Protein AF-A0A1V4J4V3-F1 (afdb_monomer)

Nearest PDB structures (foldseek):
  2h2b-assembly1_A-2  TM=9.431E-01  e=3.780E-01  Homo sapiens
  4q2n-assembly2_C  TM=6.710E-01  e=3.080E-01  Homo sapiens
  2osg-assembly1_B  TM=7.769E-01  e=1.052E+00  Homo sapiens
  3cyy-assembly1_A  TM=8.055E-01  e=2.229E+00  Homo sapiens
  2jwe-assembly1_B  TM=6.635E-01  e=2.386E+00  Homo sapiens

pLDDT: mean 74.22, std 15.16, range [47.75, 97.38]

InterPro domains:
  IPR036034 PDZ superfamily [G3DSA:2.30.42.10] (1-49)
  IPR036034 PDZ superfamily [SSF50156] (2-40)

Structure (mmCIF, N/CA/C/O backbone):
data_AF-A0A1V4J4V3-F1
#
_entry.id   AF-A0A1V4J4V3-F1
#
loop_
_atom_site.group_PDB
_atom_site.id
_atom_site.type_symbol
_atom_site.label_atom_id
_atom_site.label_alt_id
_atom_site.label_comp_id
_atom_site.label_asym_id
_atom_site.label_entity_id
_atom_site.label_seq_id
_atom_site.pdbx_PDB_ins_code
_atom_site.Cartn_x
_atom_site.Cartn_y
_atom_site.Cartn_z
_atom_site.occupancy
_atom_site.B_iso_or_equiv
_atom_site.auth_seq_id
_atom_site.auth_comp_id
_atom_site.auth_asym_id
_atom_site.auth_atom_id
_atom_site.pdbx_PDB_model_num
ATOM 1 N N . MET A 1 1 ? -3.971 -14.697 2.676 1.00 78.31 1 MET A N 1
ATOM 2 C CA . MET A 1 1 ? -4.800 -13.496 2.889 1.00 78.31 1 MET A CA 1
ATOM 3 C C . MET A 1 1 ? -4.057 -12.502 3.778 1.00 78.31 1 MET A C 1
ATOM 5 O O . MET A 1 1 ? -3.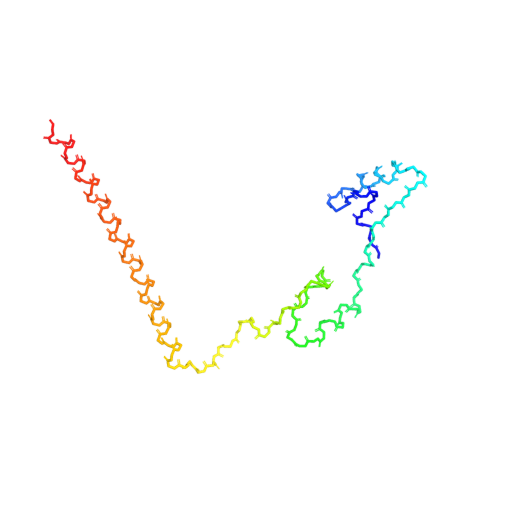548 -12.913 4.815 1.00 78.31 1 MET A O 1
ATOM 9 N N . ARG A 1 2 ? -3.954 -11.228 3.382 1.00 88.31 2 ARG A N 1
ATOM 10 C CA . ARG A 1 2 ? -3.333 -10.130 4.149 1.00 88.31 2 ARG A CA 1
ATOM 11 C C . ARG A 1 2 ? -4.202 -8.875 4.048 1.00 88.31 2 ARG A C 1
ATOM 13 O O . ARG A 1 2 ? -4.635 -8.531 2.956 1.00 88.31 2 ARG A O 1
ATOM 20 N N . ILE A 1 3 ? -4.436 -8.190 5.168 1.00 91.25 3 ILE A N 1
ATOM 21 C CA . ILE A 1 3 ? -5.175 -6.920 5.194 1.00 91.25 3 ILE A CA 1
ATOM 22 C C . ILE A 1 3 ? -4.261 -5.797 4.698 1.00 91.25 3 ILE A C 1
ATOM 24 O O . ILE A 1 3 ? -3.139 -5.647 5.187 1.00 91.25 3 ILE A O 1
ATOM 28 N N . LEU A 1 4 ? -4.743 -5.036 3.721 1.00 93.62 4 LEU A N 1
ATOM 29 C CA . LEU A 1 4 ? -4.061 -3.879 3.152 1.00 93.62 4 LEU A CA 1
ATOM 30 C C . LEU A 1 4 ? -4.611 -2.573 3.720 1.00 93.62 4 LEU A C 1
ATOM 32 O O . LEU A 1 4 ? -3.826 -1.672 3.993 1.00 93.62 4 LEU A O 1
ATOM 36 N N . GLU A 1 5 ? -5.929 -2.482 3.924 1.00 95.31 5 GLU A N 1
ATOM 37 C CA . GLU A 1 5 ? -6.586 -1.257 4.389 1.00 95.31 5 GLU A CA 1
ATOM 38 C C . GLU A 1 5 ? -7.762 -1.552 5.322 1.00 95.31 5 GLU A C 1
ATOM 40 O O . GLU A 1 5 ? -8.453 -2.561 5.157 1.00 95.31 5 GLU A O 1
ATOM 45 N N . VAL A 1 6 ? -8.010 -0.644 6.267 1.00 96.06 6 VAL A N 1
ATOM 46 C CA . VAL A 1 6 ? -9.164 -0.651 7.178 1.00 96.06 6 VAL A CA 1
ATOM 47 C C . VAL A 1 6 ? -9.814 0.726 7.143 1.00 96.06 6 VAL A C 1
ATOM 49 O O . VAL A 1 6 ? -9.146 1.718 7.412 1.00 96.06 6 VAL A O 1
ATOM 52 N N . ASN A 1 7 ? -11.102 0.805 6.801 1.00 94.25 7 ASN A N 1
ATOM 53 C CA . ASN A 1 7 ? -11.856 2.063 6.704 1.00 94.25 7 ASN A CA 1
ATOM 54 C C . ASN A 1 7 ? -11.109 3.164 5.914 1.00 94.25 7 ASN A C 1
ATOM 56 O O . ASN A 1 7 ? -11.061 4.315 6.337 1.00 94.25 7 ASN A O 1
ATOM 60 N N . GLN A 1 8 ? -10.529 2.798 4.762 1.00 93.75 8 GLN A N 1
ATOM 61 C CA . GLN A 1 8 ? -9.724 3.668 3.880 1.00 93.75 8 GLN A CA 1
ATOM 62 C C . GLN A 1 8 ? -8.364 4.119 4.456 1.00 93.75 8 GLN A C 1
ATOM 64 O O . GLN A 1 8 ? -7.695 4.963 3.861 1.00 93.75 8 GLN A O 1
ATOM 69 N N . GLN A 1 9 ? -7.912 3.553 5.581 1.00 94.44 9 GLN A N 1
ATOM 70 C CA . GLN A 1 9 ? -6.538 3.716 6.060 1.00 94.44 9 GLN A CA 1
ATOM 71 C C . GLN A 1 9 ? -5.664 2.538 5.640 1.00 94.44 9 GLN A C 1
ATOM 73 O O . GLN A 1 9 ? -5.941 1.392 5.994 1.00 94.44 9 GLN A O 1
ATOM 78 N N . SER A 1 10 ? -4.575 2.836 4.930 1.00 95.31 10 SER A N 1
ATOM 79 C CA . SER A 1 10 ? -3.579 1.838 4.542 1.00 95.31 10 SER A CA 1
ATOM 80 C C . SER A 1 10 ? -2.770 1.357 5.739 1.00 95.31 10 SER A C 1
ATOM 82 O O . SER A 1 10 ? -2.202 2.159 6.472 1.00 95.31 10 SER A O 1
ATOM 84 N N . LEU A 1 11 ? -2.685 0.038 5.901 1.00 94.81 11 LEU A N 1
ATOM 85 C CA . LEU A 1 11 ? -1.861 -0.627 6.911 1.00 94.81 11 LEU A CA 1
ATOM 86 C C . LEU A 1 11 ? -0.435 -0.912 6.408 1.00 94.81 11 LEU A C 1
ATOM 88 O O . LEU A 1 11 ? 0.375 -1.515 7.117 1.00 94.81 11 LEU A O 1
ATOM 92 N N . LEU A 1 12 ? -0.108 -0.532 5.168 1.00 93.19 12 LEU A N 1
ATOM 93 C CA . LEU A 1 12 ? 1.218 -0.744 4.596 1.00 93.19 12 LEU A CA 1
ATOM 94 C C . LEU A 1 12 ? 2.244 0.174 5.267 1.00 93.19 12 LEU A C 1
ATOM 96 O O . LEU A 1 12 ? 2.103 1.390 5.270 1.00 93.19 12 LEU A O 1
ATOM 100 N N . GLY A 1 13 ? 3.302 -0.424 5.817 1.00 93.69 13 GLY A N 1
ATOM 101 C CA . GLY A 1 13 ? 4.365 0.310 6.510 1.00 93.69 13 GLY A CA 1
ATOM 102 C C . GLY A 1 13 ? 4.055 0.664 7.967 1.00 93.69 13 GLY A C 1
ATOM 103 O O . GLY A 1 13 ? 4.935 1.187 8.642 1.00 93.69 13 GLY A O 1
ATOM 104 N N . MET A 1 14 ? 2.861 0.338 8.472 1.00 95.94 14 MET A N 1
ATOM 105 C CA . MET A 1 14 ? 2.530 0.502 9.887 1.00 95.94 14 MET A CA 1
ATOM 106 C C . MET A 1 14 ? 3.193 -0.566 10.754 1.00 95.94 14 MET A C 1
ATOM 108 O O . MET A 1 14 ? 3.357 -1.725 10.355 1.00 95.94 14 MET A O 1
ATOM 112 N N . THR A 1 15 ? 3.521 -0.187 11.984 1.00 96.75 15 THR A N 1
ATOM 113 C CA . THR A 1 15 ? 3.894 -1.137 13.030 1.00 96.75 15 THR A CA 1
ATOM 114 C C . THR A 1 15 ? 2.679 -1.951 13.476 1.00 96.75 15 THR A C 1
ATOM 116 O O . THR A 1 15 ? 1.525 -1.554 13.306 1.00 96.75 15 THR A O 1
ATOM 119 N N . HIS A 1 16 ? 2.931 -3.106 14.097 1.00 94.69 16 HIS A N 1
ATOM 120 C CA . HIS A 1 16 ? 1.862 -3.957 14.623 1.00 94.69 16 HIS A CA 1
ATOM 121 C C . HIS A 1 16 ? 0.934 -3.190 15.578 1.00 94.69 16 HIS A C 1
ATOM 123 O O . HIS A 1 16 ? -0.285 -3.308 15.490 1.00 94.69 16 HIS A O 1
ATOM 129 N N . THR A 1 17 ? 1.512 -2.364 16.452 1.00 97.38 17 THR A N 1
ATOM 130 C CA . THR A 1 17 ? 0.767 -1.571 17.433 1.00 97.38 17 THR A CA 1
ATOM 131 C C . THR A 1 17 ? -0.174 -0.570 16.766 1.00 97.38 17 THR A C 1
A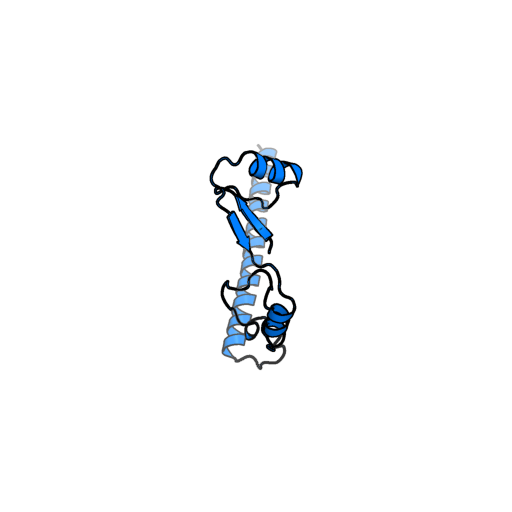TOM 133 O O . THR A 1 17 ? -1.330 -0.474 1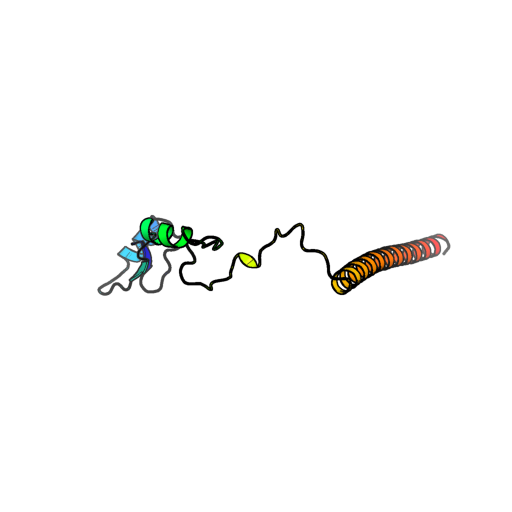7.168 1.00 97.38 17 THR A O 1
ATOM 136 N N . GLU A 1 18 ? 0.287 0.138 15.734 1.00 96.75 18 GLU A N 1
ATOM 137 C CA . GLU A 1 18 ? -0.530 1.110 14.996 1.00 96.75 18 GLU A CA 1
ATOM 138 C C . GLU A 1 18 ? -1.694 0.425 14.273 1.00 96.75 18 GLU A C 1
ATOM 140 O O . GLU A 1 18 ? -2.843 0.847 14.402 1.00 96.75 18 GLU A O 1
ATOM 145 N N . ALA A 1 19 ? -1.430 -0.696 13.597 1.00 95.38 19 ALA A N 1
ATOM 146 C CA . ALA A 1 19 ? -2.476 -1.470 12.933 1.00 95.38 19 ALA A CA 1
ATOM 147 C C . ALA A 1 19 ? -3.542 -1.972 13.927 1.00 95.38 19 ALA A C 1
ATOM 149 O O . ALA A 1 19 ? -4.741 -1.910 13.650 1.00 95.38 19 ALA A O 1
ATOM 150 N N . VAL A 1 20 ? -3.120 -2.424 15.114 1.00 95.88 20 VAL A N 1
ATOM 151 C CA . VAL A 1 20 ? -4.034 -2.847 16.188 1.00 95.88 20 VAL A CA 1
ATOM 152 C C . VAL A 1 20 ? -4.858 -1.674 16.716 1.00 95.88 20 VAL A C 1
ATOM 154 O O . VAL A 1 20 ? -6.043 -1.846 16.993 1.00 95.88 20 VAL A O 1
ATOM 157 N N . GLN A 1 21 ? -4.273 -0.485 16.856 1.00 95.81 21 GLN A N 1
ATOM 158 C CA . GLN A 1 21 ? -5.011 0.701 17.296 1.00 95.81 21 GLN A CA 1
ATOM 159 C C . GLN A 1 21 ? -6.111 1.088 16.307 1.00 95.81 21 GLN A C 1
ATOM 161 O O . GLN A 1 21 ? -7.239 1.321 16.739 1.00 95.81 21 GLN A O 1
ATOM 166 N N . ILE A 1 22 ? -5.815 1.083 15.004 1.00 94.81 22 ILE A N 1
ATOM 167 C CA . ILE A 1 22 ? -6.811 1.358 13.958 1.00 94.81 22 ILE A CA 1
ATOM 168 C C . ILE A 1 22 ? -7.956 0.352 14.046 1.00 94.81 22 ILE A C 1
ATOM 170 O O . ILE A 1 22 ? -9.111 0.752 14.129 1.00 94.81 22 ILE A O 1
ATOM 174 N N . LEU A 1 23 ? -7.644 -0.944 14.116 1.00 94.31 23 LEU A N 1
ATOM 175 C CA . LEU A 1 23 ? -8.653 -2.002 14.218 1.00 94.31 23 LEU A CA 1
ATOM 176 C C . LEU A 1 23 ? -9.524 -1.877 15.477 1.00 94.31 23 LEU A C 1
ATOM 178 O O . LEU A 1 23 ? -10.725 -2.117 15.414 1.00 94.31 23 LEU A O 1
ATOM 182 N N . ARG A 1 24 ? -8.939 -1.486 16.616 1.00 94.62 24 ARG A N 1
ATOM 183 C CA . ARG A 1 24 ? -9.675 -1.284 17.877 1.00 94.62 24 ARG A CA 1
ATOM 184 C C . ARG A 1 24 ? -10.527 -0.016 17.890 1.00 94.62 24 ARG A C 1
ATOM 186 O O . ARG A 1 24 ? -11.462 0.054 18.678 1.00 94.62 24 ARG A O 1
ATOM 193 N N . GLY A 1 25 ? -10.185 0.977 17.073 1.00 91.44 25 GLY A N 1
ATOM 194 C CA . GLY A 1 25 ? -10.944 2.219 16.929 1.00 91.44 25 GLY A CA 1
ATOM 195 C C . GLY A 1 25 ? -12.172 2.096 16.025 1.00 91.44 25 GLY A C 1
ATOM 196 O O . GLY A 1 25 ? -12.930 3.055 15.897 1.00 91.44 25 GLY A O 1
ATOM 197 N N . VAL A 1 26 ? -12.374 0.942 15.386 1.00 93.44 26 VAL A N 1
ATOM 198 C CA . VAL A 1 26 ? -13.531 0.696 14.523 1.00 93.44 26 VAL A CA 1
ATOM 199 C C . VAL A 1 26 ? -14.782 0.486 15.382 1.00 93.44 26 VAL A C 1
ATOM 201 O O . VAL A 1 26 ? -14.756 -0.265 16.353 1.00 93.44 26 VAL A O 1
ATOM 204 N N . GLY A 1 27 ? -15.871 1.176 15.028 1.00 89.25 27 GLY A N 1
ATOM 205 C CA . GLY A 1 27 ? -17.185 1.024 15.661 1.00 89.25 27 GLY A CA 1
ATOM 206 C C . GLY A 1 27 ? -17.983 -0.148 15.078 1.00 89.25 27 GLY A C 1
ATOM 207 O O . GLY A 1 27 ? -17.446 -1.224 14.844 1.00 89.25 27 GLY A O 1
ATOM 208 N N . ASP A 1 28 ? -19.266 0.076 14.790 1.00 92.50 28 ASP A N 1
ATOM 209 C CA . ASP A 1 28 ? -20.190 -0.991 14.366 1.00 92.50 28 ASP A CA 1
ATOM 210 C C . ASP A 1 28 ? -19.934 -1.550 12.953 1.00 92.50 28 ASP A C 1
ATOM 212 O O . ASP A 1 28 ? -20.401 -2.641 12.629 1.00 92.50 28 ASP A O 1
ATOM 216 N N . ALA A 1 29 ? -19.204 -0.825 12.098 1.00 92.19 29 ALA A N 1
ATOM 217 C CA . ALA A 1 29 ? -18.937 -1.223 10.717 1.00 92.19 29 ALA A CA 1
ATOM 218 C C . ALA A 1 29 ? -17.436 -1.215 10.398 1.00 92.19 29 ALA A C 1
ATOM 220 O O . ALA A 1 29 ? -16.751 -0.205 10.571 1.00 92.19 29 ALA A O 1
ATOM 221 N N . LEU A 1 30 ? -16.955 -2.344 9.871 1.00 94.19 30 LEU A N 1
ATOM 222 C CA . LEU A 1 30 ? -15.566 -2.572 9.484 1.00 94.19 30 LEU A CA 1
ATOM 223 C C . LEU A 1 30 ? -15.480 -2.846 7.976 1.00 94.19 30 LEU A C 1
ATOM 225 O O . LEU A 1 30 ? -15.888 -3.910 7.510 1.00 94.19 30 LEU A O 1
ATOM 229 N N . LEU A 1 31 ? -14.919 -1.902 7.220 1.00 94.94 31 LEU A N 1
ATOM 230 C CA . LEU A 1 31 ? -14.570 -2.086 5.812 1.00 94.94 31 LEU A CA 1
ATOM 231 C C . LEU A 1 31 ? -13.094 -2.469 5.701 1.00 94.94 31 LEU A C 1
ATOM 233 O O . LEU A 1 31 ? -12.236 -1.770 6.239 1.00 94.94 31 LEU A O 1
ATOM 237 N N . VAL A 1 32 ? -12.795 -3.548 4.976 1.00 94.69 32 VAL A N 1
ATOM 238 C CA . VAL A 1 32 ? -11.430 -4.074 4.850 1.00 94.69 32 VAL A CA 1
ATOM 239 C C . VAL A 1 32 ? -11.083 -4.337 3.390 1.00 94.69 32 VAL A C 1
ATOM 241 O O . VAL A 1 32 ? -11.831 -5.024 2.695 1.00 94.69 32 VAL A O 1
ATOM 244 N N . LEU A 1 33 ? -9.923 -3.849 2.946 1.00 92.88 33 LEU A N 1
ATOM 245 C CA . LEU A 1 33 ? -9.293 -4.300 1.704 1.00 92.88 33 LEU A CA 1
ATOM 246 C C . LEU A 1 33 ? -8.304 -5.417 2.034 1.00 92.88 33 LEU A C 1
ATOM 248 O O . LEU A 1 33 ? -7.390 -5.227 2.839 1.00 92.88 33 LEU A O 1
ATOM 252 N N . VAL A 1 34 ? -8.465 -6.578 1.406 1.00 91.81 34 VAL A N 1
ATOM 253 C CA . VAL A 1 34 ? -7.584 -7.738 1.585 1.00 91.81 34 VAL A CA 1
ATOM 254 C C . VAL A 1 34 ? -6.913 -8.110 0.270 1.00 91.81 34 VAL A C 1
ATOM 256 O O . VAL A 1 34 ? -7.492 -7.936 -0.798 1.00 91.81 34 VAL A O 1
ATOM 259 N N . CYS A 1 35 ? -5.700 -8.655 0.344 1.00 88.19 35 CYS A N 1
ATOM 260 C CA . CYS A 1 35 ? -5.128 -9.439 -0.742 1.00 88.19 35 CYS A CA 1
ATOM 261 C C . CYS A 1 35 ? -5.156 -10.921 -0.376 1.00 88.19 35 CYS A C 1
ATOM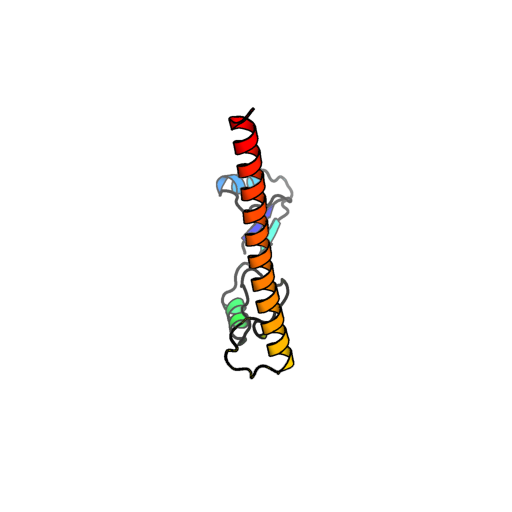 263 O O . CYS A 1 35 ? -4.900 -11.291 0.774 1.00 88.19 35 CYS A O 1
ATOM 265 N N . ASP A 1 36 ? -5.417 -11.788 -1.350 1.00 79.31 36 ASP A N 1
ATOM 266 C CA . ASP A 1 36 ? -5.448 -13.239 -1.130 1.00 79.31 36 ASP A CA 1
ATOM 267 C C . ASP A 1 36 ? -4.074 -13.800 -0.731 1.00 79.31 36 ASP A C 1
ATOM 269 O O . ASP A 1 36 ? -3.975 -14.821 -0.046 1.00 79.31 36 ASP A O 1
ATOM 273 N N . GLY A 1 37 ? -3.012 -13.035 -0.979 1.00 72.44 37 GLY A N 1
ATOM 274 C CA . GLY A 1 37 ? -1.633 -13.373 -0.658 1.00 72.44 37 GLY A CA 1
ATOM 275 C C . GLY A 1 37 ? -0.896 -13.945 -1.864 1.00 72.44 37 GLY A C 1
ATOM 276 O O . GLY A 1 37 ? -1.360 -13.858 -2.996 1.00 72.44 37 GLY A O 1
ATOM 277 N N . PHE A 1 38 ? 0.286 -14.495 -1.600 1.00 65.81 38 PHE A N 1
ATOM 278 C CA . PHE A 1 38 ? 1.106 -15.182 -2.591 1.00 65.81 38 PHE A CA 1
ATOM 279 C C . PHE A 1 38 ? 0.780 -16.678 -2.558 1.00 65.81 38 PHE A C 1
ATOM 281 O O . PHE A 1 38 ? 1.015 -17.329 -1.538 1.00 65.81 38 PHE A O 1
ATOM 288 N N . ASP A 1 39 ? 0.244 -17.215 -3.655 1.00 70.06 39 ASP A N 1
ATOM 289 C CA . ASP A 1 39 ? 0.087 -18.658 -3.836 1.00 70.06 39 ASP A CA 1
ATOM 290 C C . ASP A 1 39 ?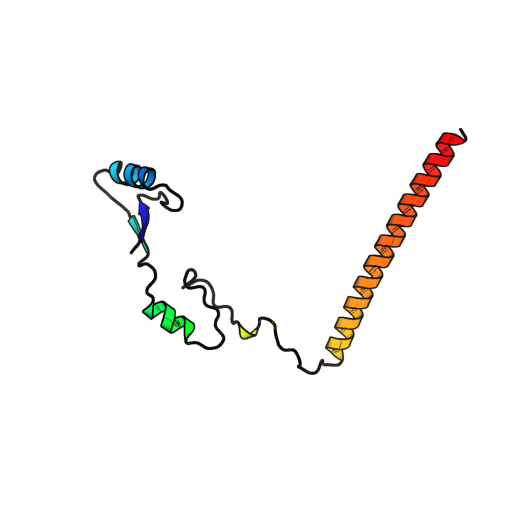 1.301 -19.202 -4.617 1.00 70.06 39 ASP A C 1
ATOM 292 O O . ASP A 1 39 ? 1.491 -18.840 -5.783 1.00 70.06 39 ASP A O 1
ATOM 296 N N . PRO A 1 40 ? 2.143 -20.061 -4.010 1.00 62.91 40 PRO A N 1
ATOM 297 C CA . PRO A 1 40 ? 3.350 -20.563 -4.660 1.00 62.91 40 PRO A CA 1
ATOM 298 C C . PRO A 1 40 ? 3.051 -21.472 -5.858 1.00 62.91 40 PRO A C 1
ATOM 300 O O . PRO A 1 40 ? 3.881 -21.575 -6.756 1.00 62.91 40 PRO A O 1
ATOM 303 N N . ARG A 1 41 ? 1.878 -22.118 -5.915 1.00 66.81 41 ARG A N 1
ATOM 304 C CA . ARG A 1 41 ? 1.470 -22.950 -7.058 1.00 66.81 41 ARG A CA 1
ATOM 305 C C . ARG A 1 41 ? 0.999 -22.081 -8.221 1.00 66.81 41 ARG A C 1
ATOM 307 O O . ARG A 1 41 ? 1.349 -22.367 -9.363 1.00 66.81 41 ARG A O 1
ATOM 314 N N . ALA A 1 42 ? 0.266 -21.005 -7.936 1.00 66.69 42 ALA A N 1
ATOM 315 C CA . ALA A 1 42 ? -0.107 -20.010 -8.938 1.00 66.69 42 ALA A CA 1
ATOM 316 C C . ALA A 1 42 ? 1.123 -19.264 -9.477 1.00 66.69 42 ALA A C 1
ATOM 318 O O . ALA A 1 42 ? 1.224 -19.044 -10.679 1.00 66.69 42 ALA A O 1
ATOM 319 N N . ALA A 1 43 ? 2.088 -18.935 -8.614 1.00 61.66 43 ALA A N 1
ATOM 320 C CA . ALA A 1 43 ? 3.351 -18.323 -9.022 1.00 61.66 43 ALA A CA 1
ATOM 321 C C . ALA A 1 43 ? 4.201 -19.265 -9.887 1.00 61.66 43 ALA A C 1
ATOM 323 O O . ALA A 1 43 ? 4.698 -18.853 -10.933 1.00 61.66 43 ALA A O 1
ATOM 324 N N . ALA A 1 44 ? 4.300 -20.544 -9.510 1.00 63.41 44 ALA A N 1
ATOM 325 C CA . ALA A 1 44 ? 5.035 -21.542 -10.283 1.00 63.41 44 ALA A CA 1
ATOM 326 C C . ALA A 1 44 ? 4.463 -21.714 -11.702 1.00 63.41 44 ALA A C 1
ATOM 328 O O . ALA A 1 44 ? 5.226 -21.848 -12.653 1.00 63.41 44 ALA A O 1
ATOM 329 N N . ALA A 1 45 ? 3.138 -21.638 -11.877 1.00 63.06 45 ALA A N 1
ATOM 330 C CA . ALA A 1 45 ? 2.513 -21.676 -13.202 1.00 63.06 45 ALA A CA 1
ATOM 331 C C . ALA A 1 45 ? 2.897 -20.477 -14.096 1.00 63.06 45 ALA A C 1
ATOM 333 O O . ALA A 1 45 ? 2.881 -20.598 -15.321 1.00 63.06 45 ALA A O 1
ATOM 334 N N . ILE A 1 46 ? 3.261 -19.335 -13.503 1.00 58.66 46 ILE A N 1
ATOM 335 C CA . ILE A 1 46 ? 3.706 -18.136 -14.227 1.00 58.66 46 ILE A CA 1
ATOM 336 C C . ILE A 1 46 ? 5.205 -18.236 -14.577 1.00 58.66 46 ILE A C 1
ATOM 338 O O . ILE A 1 46 ? 5.592 -17.838 -15.675 1.00 58.66 46 ILE A O 1
ATOM 342 N N . GLU A 1 47 ? 6.034 -18.832 -13.711 1.00 57.03 47 GLU A N 1
ATOM 343 C CA . GLU A 1 47 ? 7.471 -19.055 -13.974 1.00 57.03 47 GLU A CA 1
ATOM 344 C C . GLU A 1 47 ? 7.757 -20.157 -15.011 1.00 57.03 47 GLU A C 1
ATOM 346 O O . GLU A 1 47 ? 8.843 -20.213 -15.581 1.00 57.03 47 GLU A O 1
ATOM 351 N N . MET A 1 48 ? 6.785 -21.028 -15.298 1.00 55.50 48 MET A N 1
ATOM 352 C CA . MET A 1 48 ? 6.931 -22.103 -16.289 1.00 55.50 48 MET A CA 1
ATOM 353 C C . MET A 1 48 ? 6.892 -21.619 -17.746 1.00 55.50 48 MET A C 1
ATOM 355 O O . MET A 1 48 ? 7.159 -22.417 -18.641 1.00 55.50 48 MET A O 1
ATOM 359 N N . SER A 1 49 ? 6.568 -20.347 -18.010 1.00 53.09 49 SER A N 1
ATOM 360 C CA . SER A 1 49 ? 6.622 -19.783 -19.364 1.00 53.09 49 SER A CA 1
ATOM 361 C C . SER A 1 49 ? 8.050 -19.337 -19.702 1.00 53.09 49 SER A C 1
ATOM 363 O O . SER A 1 49 ? 8.523 -18.346 -19.138 1.00 53.09 49 SER A O 1
ATOM 365 N N . PRO A 1 50 ? 8.751 -20.016 -20.632 1.00 51.97 50 PRO A N 1
ATOM 366 C CA . PRO A 1 50 ? 10.094 -19.614 -21.031 1.00 51.97 50 PRO A CA 1
ATOM 367 C C . PRO A 1 50 ? 10.066 -18.190 -21.601 1.00 51.97 50 PRO A C 1
ATOM 369 O O . PRO A 1 50 ? 9.272 -17.896 -22.492 1.00 51.97 50 PRO A O 1
ATOM 372 N N . GLY A 1 51 ? 10.927 -17.303 -21.093 1.00 54.88 51 GLY A N 1
ATOM 373 C CA . GLY A 1 51 ? 11.050 -15.926 -21.590 1.00 54.88 51 GLY A CA 1
ATOM 374 C C . GLY A 1 51 ? 10.085 -14.905 -20.977 1.00 54.88 51 GLY A C 1
ATOM 375 O O . GLY A 1 51 ? 9.938 -13.819 -21.534 1.00 54.88 51 GLY A O 1
ATOM 376 N N . ILE A 1 52 ? 9.445 -15.221 -19.846 1.00 58.53 52 ILE A N 1
ATOM 377 C CA . ILE A 1 52 ? 8.640 -14.270 -19.069 1.00 58.53 52 ILE A CA 1
ATOM 378 C C . ILE A 1 52 ? 9.275 -14.071 -17.688 1.00 58.53 52 ILE A C 1
ATOM 380 O O . ILE A 1 52 ? 9.140 -14.908 -16.801 1.00 58.53 52 ILE A O 1
ATOM 384 N N . ILE A 1 53 ? 9.937 -12.931 -17.477 1.00 59.06 53 ILE A N 1
ATOM 385 C CA . ILE A 1 53 ? 10.307 -12.465 -16.132 1.00 59.06 53 ILE A CA 1
ATOM 386 C C . ILE A 1 53 ? 9.053 -11.858 -15.499 1.00 59.06 53 ILE A C 1
ATOM 388 O O . ILE A 1 53 ? 8.762 -10.669 -15.651 1.00 59.06 53 ILE A O 1
ATOM 392 N N . ALA A 1 54 ? 8.266 -12.689 -14.822 1.00 58.00 54 ALA A N 1
ATOM 393 C CA . ALA A 1 54 ? 7.113 -12.226 -14.068 1.00 58.00 54 ALA A CA 1
ATOM 394 C C . ALA A 1 54 ? 7.536 -11.864 -12.643 1.00 58.00 54 ALA A C 1
ATOM 396 O O . ALA A 1 54 ? 7.962 -12.722 -11.879 1.00 58.00 54 ALA A O 1
ATOM 397 N N . ASN A 1 55 ? 7.379 -10.597 -12.253 1.00 55.44 55 ASN A N 1
ATOM 398 C CA . ASN A 1 55 ? 7.429 -10.248 -10.837 1.00 55.44 55 ASN A CA 1
ATOM 399 C C . ASN A 1 55 ? 6.156 -10.796 -10.158 1.00 55.44 55 ASN A C 1
ATOM 401 O O . ASN A 1 55 ? 5.065 -10.313 -10.484 1.00 55.44 55 ASN A O 1
ATOM 405 N N . PRO A 1 56 ? 6.258 -11.735 -9.199 1.00 56.53 56 PRO A N 1
ATOM 406 C CA . PRO A 1 56 ? 5.092 -12.319 -8.536 1.00 56.53 56 PRO A CA 1
ATOM 407 C C . PRO A 1 56 ? 4.241 -11.294 -7.767 1.00 56.53 56 PRO A C 1
ATOM 409 O O . PRO A 1 56 ? 3.059 -11.531 -7.540 1.00 56.53 56 PRO A O 1
ATOM 412 N N . PHE A 1 57 ? 4.806 -10.137 -7.404 1.00 55.47 57 PHE A N 1
ATOM 413 C CA . PHE A 1 57 ? 4.087 -9.044 -6.737 1.00 55.47 57 PHE A CA 1
ATOM 414 C C . PHE A 1 57 ? 3.337 -8.112 -7.699 1.00 55.47 57 PHE A C 1
ATOM 416 O O . PHE A 1 57 ? 2.510 -7.321 -7.255 1.00 55.47 57 PHE A O 1
ATOM 423 N N . ALA A 1 58 ? 3.614 -8.189 -9.003 1.00 57.44 58 ALA A N 1
ATOM 424 C CA . ALA A 1 58 ? 2.981 -7.369 -10.038 1.00 57.44 58 ALA A CA 1
ATOM 425 C C . ALA A 1 58 ? 1.988 -8.172 -10.893 1.00 57.44 58 ALA A C 1
ATOM 427 O O . ALA A 1 58 ? 1.667 -7.760 -12.009 1.00 57.44 58 ALA A O 1
ATOM 428 N N . ALA A 1 59 ? 1.513 -9.319 -10.392 1.00 53.88 59 ALA A N 1
ATOM 429 C CA . ALA A 1 59 ? 0.493 -10.130 -11.046 1.00 53.88 59 ALA A CA 1
ATOM 430 C C . ALA A 1 59 ? -0.730 -9.254 -11.392 1.00 53.88 59 ALA A C 1
ATOM 432 O O . ALA A 1 59 ? -1.500 -8.869 -10.519 1.00 53.88 59 ALA A O 1
ATOM 433 N N . GLY A 1 60 ? -0.863 -8.882 -12.671 1.00 51.12 60 GLY A N 1
ATOM 434 C CA . GLY A 1 60 ? -1.922 -7.996 -13.176 1.00 51.12 60 GLY A CA 1
ATOM 435 C C . GLY A 1 60 ? -1.457 -6.663 -13.782 1.00 51.12 60 GLY A C 1
ATOM 436 O O . GLY A 1 60 ? -2.230 -6.049 -14.513 1.00 51.12 60 GLY A O 1
ATOM 437 N N . ILE A 1 61 ? -0.208 -6.228 -13.576 1.00 53.78 61 ILE A N 1
ATOM 438 C CA . ILE A 1 61 ? 0.326 -4.990 -14.168 1.00 53.78 61 ILE A CA 1
ATOM 439 C C . ILE A 1 61 ? 1.146 -5.335 -15.415 1.00 53.78 61 ILE A C 1
ATOM 441 O O . ILE A 1 61 ? 2.301 -5.730 -15.322 1.00 53.78 61 ILE A O 1
ATOM 445 N N . GLY A 1 62 ? 0.522 -5.168 -16.585 1.00 50.19 62 GLY A N 1
ATOM 446 C CA . GLY A 1 62 ? 1.188 -4.914 -17.868 1.00 50.19 62 GLY A CA 1
ATOM 447 C C . GLY A 1 62 ? 2.304 -5.883 -18.261 1.00 50.19 62 GLY A C 1
ATOM 448 O O . GLY A 1 62 ? 3.478 -5.654 -17.978 1.00 50.19 62 GLY A O 1
ATOM 449 N N . ARG A 1 63 ? 1.928 -6.920 -19.013 1.00 60.25 63 ARG A N 1
ATOM 450 C CA . ARG A 1 63 ? 2.838 -7.840 -19.707 1.00 60.25 63 ARG A CA 1
ATOM 451 C C . ARG A 1 63 ? 3.802 -7.037 -20.584 1.00 60.25 63 ARG A C 1
ATOM 453 O O . ARG A 1 63 ? 3.369 -6.405 -21.543 1.00 60.25 63 ARG A O 1
ATOM 460 N N . LYS A 1 64 ? 5.095 -7.095 -20.291 1.00 54.41 64 LYS A N 1
ATOM 461 C CA . LYS A 1 64 ? 6.147 -6.709 -21.233 1.00 54.41 64 LYS A CA 1
ATOM 462 C C . LYS A 1 64 ? 7.080 -7.893 -21.378 1.00 54.41 64 LYS A C 1
ATOM 464 O O . LYS A 1 64 ? 7.535 -8.477 -20.400 1.00 54.41 64 LYS A O 1
ATOM 469 N N . ASN A 1 65 ? 7.216 -8.298 -22.625 1.00 49.81 65 ASN A N 1
ATOM 470 C CA . ASN A 1 65 ? 7.863 -9.514 -23.054 1.00 49.81 65 ASN A CA 1
ATOM 471 C C . ASN A 1 65 ? 9.373 -9.424 -22.792 1.00 49.81 65 ASN A C 1
ATOM 473 O O . ASN A 1 65 ? 9.976 -8.395 -23.088 1.00 49.81 65 ASN A O 1
ATOM 477 N N . SER A 1 66 ? 10.005 -10.473 -22.257 1.00 51.16 66 SER A N 1
ATOM 478 C CA . SER A 1 66 ? 11.463 -10.472 -22.037 1.00 51.16 66 SER A CA 1
ATOM 479 C C . SER A 1 66 ? 12.255 -10.677 -23.330 1.00 51.16 66 SER A C 1
ATOM 481 O O . SER A 1 66 ? 13.458 -10.450 -23.339 1.00 51.16 66 SER A O 1
ATOM 483 N N . LEU A 1 67 ? 11.598 -11.030 -24.440 1.00 50.78 67 LEU A N 1
ATOM 484 C CA . LEU A 1 67 ? 12.240 -11.120 -25.760 1.00 50.78 67 LEU A CA 1
ATOM 485 C C . LEU A 1 67 ? 12.629 -9.776 -26.402 1.00 50.78 67 LEU A C 1
ATOM 487 O O . LEU A 1 67 ? 13.182 -9.776 -27.495 1.00 50.78 67 LEU A O 1
ATOM 491 N N . GLU A 1 68 ? 12.434 -8.648 -25.715 1.00 51.59 68 GLU A N 1
ATOM 492 C CA . GLU A 1 68 ? 13.057 -7.362 -26.083 1.00 51.59 68 GLU A CA 1
ATOM 493 C C . GLU A 1 68 ? 14.194 -6.940 -25.129 1.00 51.59 68 GLU A C 1
ATOM 495 O O . GLU A 1 68 ? 14.789 -5.880 -25.303 1.00 51.59 68 GLU A O 1
ATOM 500 N N . SER A 1 69 ? 14.541 -7.747 -24.116 1.00 47.75 69 SER A N 1
ATOM 501 C CA . SER A 1 69 ? 15.620 -7.427 -23.167 1.00 47.75 69 SER A CA 1
ATOM 502 C C . SER A 1 69 ? 16.909 -8.215 -23.449 1.00 47.75 69 SER A C 1
ATOM 504 O O . SER A 1 69 ? 17.094 -9.331 -22.985 1.00 47.75 69 SER A O 1
ATOM 506 N N . ILE A 1 70 ? 17.791 -7.569 -24.220 1.00 56.78 70 ILE A N 1
ATOM 507 C CA . ILE A 1 70 ? 19.271 -7.572 -24.182 1.00 56.78 70 ILE A CA 1
ATOM 508 C C . ILE A 1 70 ? 20.000 -8.887 -23.828 1.00 56.78 70 ILE A C 1
ATOM 510 O O . ILE A 1 70 ? 20.376 -9.124 -22.684 1.00 56.78 70 ILE A O 1
ATOM 514 N N . SER A 1 71 ? 20.300 -9.676 -24.869 1.00 50.84 71 SER A N 1
ATOM 515 C CA . SER A 1 71 ? 21.583 -10.372 -25.106 1.00 50.84 71 SER A CA 1
ATOM 516 C C . SER A 1 71 ? 21.493 -11.178 -26.417 1.00 50.84 71 SER A C 1
ATOM 518 O O . SER A 1 71 ? 21.532 -12.406 -26.404 1.00 50.84 71 SER A O 1
ATOM 520 N N . SER A 1 72 ? 21.357 -10.513 -27.569 1.00 50.72 72 SER A N 1
ATOM 521 C CA . SER A 1 72 ? 21.728 -11.138 -28.849 1.00 50.72 72 SER A CA 1
ATOM 522 C C . SER A 1 72 ? 23.041 -10.529 -29.326 1.00 50.72 72 SER A C 1
ATOM 524 O O . SER A 1 72 ? 23.077 -9.666 -30.200 1.00 50.72 72 SER A O 1
ATOM 526 N N . ILE A 1 73 ? 24.127 -10.942 -28.677 1.00 57.25 73 ILE A N 1
ATOM 527 C CA . ILE A 1 73 ? 25.434 -10.955 -29.330 1.00 57.25 73 ILE A CA 1
ATOM 528 C C . ILE A 1 73 ? 25.293 -11.945 -30.501 1.00 57.25 73 ILE A C 1
ATOM 530 O O . ILE A 1 73 ? 24.763 -13.034 -30.299 1.00 57.25 73 ILE A O 1
ATOM 534 N N . ASP A 1 74 ? 25.663 -11.516 -31.707 1.00 56.72 74 ASP A N 1
ATOM 535 C CA . ASP A 1 74 ? 25.508 -12.209 -32.999 1.00 56.72 74 ASP A CA 1
ATOM 536 C C . ASP A 1 74 ? 24.126 -12.158 -33.678 1.00 56.72 74 ASP A C 1
ATOM 538 O O . ASP A 1 74 ? 23.519 -13.172 -34.025 1.00 56.72 74 ASP A O 1
ATOM 542 N N . ARG A 1 75 ? 23.660 -10.941 -33.989 1.00 57.94 75 ARG A N 1
ATOM 543 C CA . ARG A 1 75 ? 22.853 -10.722 -35.199 1.00 57.94 75 ARG A CA 1
ATOM 544 C C . ARG A 1 75 ? 23.674 -9.831 -36.129 1.00 57.94 75 ARG A C 1
ATOM 546 O O . ARG A 1 75 ? 24.038 -8.732 -35.723 1.00 57.94 75 ARG A O 1
ATOM 553 N N . ASP A 1 76 ? 24.032 -10.343 -37.305 1.00 61.84 76 ASP A N 1
ATOM 554 C CA . ASP A 1 76 ? 24.770 -9.616 -38.348 1.00 61.84 76 ASP A CA 1
ATOM 555 C C . ASP A 1 76 ? 24.175 -8.207 -38.523 1.00 61.84 76 ASP A C 1
ATOM 557 O O . ASP A 1 76 ? 22.986 -8.077 -38.829 1.00 61.84 76 ASP A O 1
ATOM 561 N N . LEU A 1 77 ? 24.971 -7.166 -38.252 1.00 57.50 77 LEU A N 1
ATOM 562 C CA . LEU A 1 77 ? 24.529 -5.772 -38.349 1.00 57.50 77 LEU A CA 1
ATOM 563 C C . LEU A 1 77 ? 24.230 -5.444 -39.815 1.00 57.50 77 LEU A C 1
ATOM 565 O O . LEU A 1 77 ? 25.108 -5.562 -40.673 1.00 57.50 77 LEU A O 1
ATOM 569 N N . SER A 1 78 ? 23.015 -4.969 -40.097 1.00 67.81 78 SER A N 1
ATOM 570 C CA . SER A 1 78 ? 22.678 -4.437 -41.421 1.00 67.81 78 SER A CA 1
ATOM 571 C C . SER A 1 78 ? 23.537 -3.186 -41.702 1.00 67.81 78 SER A C 1
ATOM 573 O O . SER A 1 78 ? 23.827 -2.425 -40.772 1.00 67.81 78 SER A O 1
ATOM 575 N N . PRO A 1 79 ? 23.971 -2.916 -42.950 1.00 69.31 79 PRO A N 1
ATOM 576 C CA . PRO A 1 79 ? 24.838 -1.771 -43.278 1.00 69.31 79 PRO A CA 1
ATOM 577 C C . PRO A 1 79 ? 24.287 -0.410 -42.811 1.00 69.31 79 PRO A C 1
ATOM 579 O O . PRO A 1 79 ? 25.050 0.480 -42.442 1.00 69.31 79 PRO A O 1
ATOM 582 N N . GLU A 1 80 ? 22.967 -0.272 -42.770 1.00 69.06 80 GLU A N 1
ATOM 583 C CA . GLU A 1 80 ? 22.241 0.888 -42.234 1.00 69.06 80 GLU A CA 1
ATOM 584 C C . GLU A 1 80 ? 22.434 1.072 -40.716 1.00 69.06 80 GLU A C 1
ATOM 586 O O . GLU A 1 80 ? 22.637 2.189 -40.242 1.00 69.06 80 GLU A O 1
ATOM 591 N N . GLU A 1 81 ? 22.450 -0.010 -39.937 1.00 72.25 81 GLU A N 1
ATOM 592 C CA . GLU A 1 81 ? 22.658 0.044 -38.484 1.00 72.25 81 GLU A CA 1
ATOM 593 C C . GLU A 1 81 ? 24.109 0.400 -38.144 1.00 72.25 81 GLU A C 1
ATOM 595 O O . GLU A 1 81 ? 24.371 1.129 -37.183 1.00 72.25 81 GLU A O 1
ATOM 600 N N . LEU A 1 82 ? 25.056 -0.051 -38.975 1.00 74.88 82 LEU A N 1
ATOM 601 C CA . LEU A 1 82 ? 26.470 0.297 -38.850 1.00 74.88 82 LEU A CA 1
ATOM 602 C C . LEU A 1 82 ? 26.709 1.792 -39.112 1.00 74.88 82 LEU A C 1
ATOM 604 O O . LEU A 1 82 ? 27.481 2.429 -38.389 1.00 74.88 82 LEU A O 1
ATOM 608 N N . GLU A 1 83 ? 26.013 2.372 -40.094 1.00 74.31 83 GLU A N 1
ATOM 609 C CA . GLU A 1 83 ? 26.050 3.813 -40.364 1.00 74.31 83 GLU A CA 1
ATOM 610 C C . GLU A 1 83 ? 25.487 4.615 -39.184 1.00 74.31 83 GLU A C 1
ATOM 612 O O . GLU A 1 83 ? 26.089 5.606 -38.761 1.00 74.31 83 GLU A O 1
ATOM 617 N N . ILE A 1 84 ? 24.376 4.163 -38.593 1.00 79.19 84 ILE A N 1
ATOM 618 C CA . ILE A 1 84 ? 23.778 4.810 -37.418 1.00 79.19 84 ILE A CA 1
ATOM 619 C C . ILE A 1 84 ? 24.741 4.759 -36.226 1.00 79.19 84 ILE A C 1
ATOM 621 O O . ILE A 1 84 ? 24.949 5.780 -35.567 1.00 79.19 84 ILE A O 1
ATOM 625 N N . LEU A 1 85 ? 25.394 3.623 -35.969 1.00 78.75 85 LEU A N 1
ATOM 626 C CA . LEU A 1 85 ? 26.377 3.502 -34.888 1.00 78.75 85 LEU A CA 1
ATOM 627 C C . LEU A 1 85 ? 27.583 4.428 -35.096 1.00 78.75 85 LEU A C 1
ATOM 629 O O . LEU A 1 85 ? 28.022 5.104 -34.161 1.00 78.75 85 LEU A O 1
ATOM 633 N N . GLN A 1 86 ? 28.096 4.504 -36.326 1.00 77.19 86 GLN A N 1
ATOM 634 C CA . GLN A 1 86 ? 29.180 5.422 -36.683 1.00 77.19 86 GLN A CA 1
ATOM 635 C C . GLN A 1 86 ? 28.755 6.883 -36.522 1.00 77.19 86 GLN A C 1
ATOM 637 O O . GLN A 1 86 ? 29.519 7.695 -35.996 1.00 77.19 86 GLN A O 1
ATOM 642 N N . LYS A 1 87 ? 27.520 7.219 -36.909 1.00 79.00 87 LYS A N 1
ATOM 643 C CA . LYS A 1 87 ? 26.938 8.552 -36.728 1.00 79.00 87 LYS A CA 1
ATOM 644 C C . LYS A 1 87 ? 26.851 8.919 -35.250 1.00 79.00 87 LYS A C 1
ATOM 646 O O . LYS A 1 87 ? 27.286 10.004 -34.872 1.00 79.00 87 LYS A O 1
ATOM 651 N N . VAL A 1 88 ? 26.347 8.015 -34.409 1.00 73.50 88 VAL A N 1
ATOM 652 C CA . VAL A 1 88 ? 26.235 8.213 -32.955 1.00 73.50 88 VAL A CA 1
ATOM 653 C C . VAL A 1 88 ? 27.617 8.374 -32.320 1.00 73.50 88 VAL A C 1
ATOM 655 O O . VAL A 1 88 ? 27.824 9.304 -31.540 1.00 73.50 88 VAL A O 1
ATOM 658 N N . GLY A 1 89 ? 28.594 7.550 -32.711 1.00 78.62 89 GLY A N 1
ATOM 659 C CA . GLY A 1 89 ? 29.983 7.679 -32.263 1.00 78.62 89 GLY A CA 1
ATOM 660 C C . GLY A 1 89 ? 30.625 9.007 -32.679 1.00 78.62 89 GLY A C 1
ATOM 661 O O . GLY A 1 89 ? 31.277 9.668 -31.869 1.00 78.62 89 GLY A O 1
ATOM 662 N N . ALA A 1 90 ? 30.385 9.457 -33.913 1.00 75.25 90 ALA A N 1
ATOM 663 C CA . ALA A 1 90 ? 30.865 10.746 -34.405 1.00 75.25 90 ALA A CA 1
ATOM 664 C C . ALA A 1 90 ? 30.209 11.926 -33.671 1.00 75.25 90 ALA A C 1
ATOM 666 O O . ALA A 1 90 ? 30.896 12.887 -33.323 1.00 75.25 90 ALA A O 1
ATOM 667 N N . MET A 1 91 ? 28.906 11.845 -33.385 1.00 74.44 91 MET A N 1
ATOM 668 C CA . MET A 1 91 ? 28.181 12.855 -32.608 1.00 74.44 91 MET A CA 1
ATOM 669 C C . MET A 1 91 ? 28.667 12.912 -31.154 1.00 74.44 91 MET A C 1
ATOM 671 O O . MET A 1 91 ? 28.850 14.007 -30.624 1.00 74.44 91 MET A O 1
ATOM 675 N N . ALA A 1 92 ? 28.962 11.767 -30.531 1.00 75.56 92 ALA A N 1
ATOM 676 C CA . ALA A 1 92 ? 29.548 11.707 -29.192 1.00 75.56 92 ALA A CA 1
ATOM 677 C C . ALA A 1 92 ? 30.959 12.324 -29.158 1.00 75.56 92 ALA A C 1
ATOM 679 O O . ALA A 1 92 ? 31.259 13.162 -28.305 1.00 75.56 92 ALA A O 1
ATOM 680 N N . ALA A 1 93 ? 31.804 11.992 -30.139 1.00 79.88 93 ALA A N 1
ATOM 681 C CA . ALA A 1 93 ? 33.144 12.565 -30.260 1.00 79.88 93 ALA A CA 1
ATOM 682 C C . ALA A 1 93 ? 33.126 14.071 -30.586 1.00 79.88 93 ALA A C 1
ATOM 684 O O . ALA A 1 93 ? 34.030 14.801 -30.176 1.00 79.88 93 ALA A O 1
ATOM 685 N N . ALA A 1 94 ? 32.122 14.548 -31.328 1.00 76.44 94 ALA A N 1
ATOM 686 C CA . ALA A 1 94 ? 31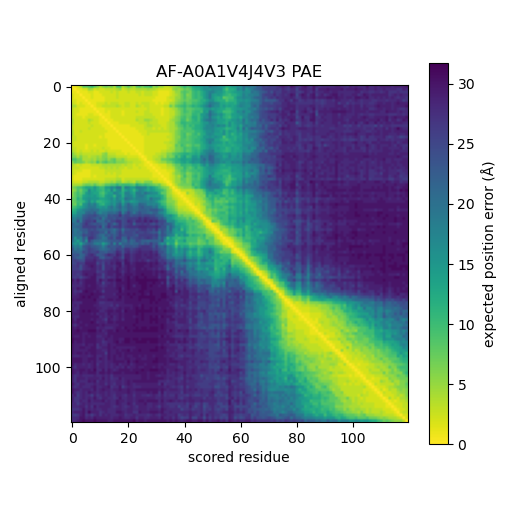.912 15.971 -31.593 1.00 76.44 94 ALA A CA 1
ATOM 687 C C . ALA A 1 94 ? 31.415 16.718 -30.345 1.00 76.44 94 ALA A C 1
ATOM 689 O O . ALA A 1 94 ? 31.864 17.833 -30.080 1.00 76.44 94 ALA A O 1
ATOM 690 N N . GLY A 1 95 ? 30.542 16.093 -29.549 1.00 74.94 95 GLY A N 1
ATOM 691 C CA . GLY A 1 95 ? 30.083 16.630 -28.268 1.00 74.94 95 GLY A CA 1
ATOM 692 C C . GLY A 1 95 ? 31.228 16.834 -27.277 1.00 74.94 95 GLY A C 1
ATOM 693 O O . GLY A 1 95 ? 31.316 17.891 -26.653 1.00 74.94 95 GLY A O 1
ATOM 694 N N . GLU A 1 96 ? 32.150 15.871 -27.193 1.00 73.81 96 GLU A N 1
ATOM 695 C CA . GLU A 1 96 ? 33.317 15.978 -26.312 1.00 73.81 96 GLU A CA 1
ATOM 696 C C . GLU A 1 96 ? 34.301 17.057 -26.784 1.00 73.81 96 GLU A C 1
ATOM 698 O O . GLU A 1 96 ? 34.772 17.854 -25.974 1.00 73.81 96 GLU A O 1
ATOM 703 N N . ARG A 1 97 ? 34.536 17.172 -28.098 1.00 70.88 97 ARG A N 1
ATOM 704 C CA . ARG A 1 97 ? 35.336 18.269 -28.673 1.00 70.88 97 ARG A CA 1
ATOM 705 C C . ARG A 1 97 ? 34.741 19.640 -28.362 1.00 70.88 97 ARG A C 1
ATOM 707 O O . ARG A 1 97 ? 35.439 20.500 -27.840 1.00 70.88 97 ARG A O 1
ATOM 714 N N . HIS A 1 98 ? 33.435 19.813 -28.562 1.00 74.12 98 HIS A N 1
ATOM 715 C CA . HIS A 1 98 ? 32.750 21.066 -28.236 1.00 74.12 98 HIS A CA 1
ATOM 716 C C . HIS A 1 98 ? 32.813 21.386 -26.731 1.00 74.12 98 HIS A C 1
ATOM 718 O O . HIS A 1 98 ? 32.906 22.552 -26.341 1.00 74.12 98 HIS A O 1
ATOM 724 N N . ARG A 1 99 ? 32.800 20.366 -25.864 1.00 76.31 99 ARG A N 1
ATOM 725 C CA . ARG A 1 99 ? 32.963 20.542 -24.415 1.00 76.31 99 ARG A CA 1
ATOM 726 C C . ARG A 1 99 ? 34.376 21.004 -24.052 1.00 76.31 99 ARG A C 1
ATOM 728 O O . ARG A 1 99 ? 34.511 21.900 -23.220 1.00 76.31 99 ARG A O 1
ATOM 735 N N . VAL A 1 100 ? 35.403 20.429 -24.680 1.00 76.00 100 VAL A N 1
ATOM 736 C CA . VAL A 1 100 ? 36.811 20.817 -24.491 1.00 76.00 100 VAL A CA 1
ATOM 737 C C . VAL A 1 100 ? 37.066 22.235 -25.006 1.00 76.00 100 VAL A C 1
ATOM 739 O O . VAL A 1 100 ? 37.618 23.048 -24.264 1.00 76.00 100 VAL A O 1
ATOM 742 N N . ASP A 1 101 ? 36.584 22.573 -26.204 1.00 76.81 101 ASP A N 1
ATOM 743 C CA . ASP A 1 101 ? 36.732 23.912 -26.794 1.00 76.81 101 ASP A CA 1
ATOM 744 C C . ASP A 1 101 ? 36.057 24.987 -25.931 1.00 76.81 101 ASP A C 1
ATOM 746 O O . ASP A 1 101 ? 36.628 26.050 -25.674 1.00 76.81 101 ASP A O 1
ATOM 750 N N . ARG A 1 102 ? 34.868 24.688 -25.386 1.00 77.94 102 ARG A N 1
ATOM 751 C CA . ARG A 1 102 ? 34.174 25.588 -24.454 1.00 77.94 102 ARG A CA 1
ATOM 752 C C . ARG A 1 102 ? 34.974 25.800 -23.168 1.00 77.94 102 ARG A C 1
ATOM 754 O O . ARG A 1 102 ? 35.040 26.923 -22.673 1.00 77.94 102 ARG A O 1
ATOM 761 N N . MET A 1 103 ? 35.595 24.748 -22.631 1.00 76.44 103 MET A N 1
ATOM 762 C CA . MET A 1 103 ? 36.433 24.854 -21.431 1.00 76.44 103 MET A CA 1
ATOM 763 C C . MET A 1 103 ? 37.684 25.705 -21.690 1.00 76.44 103 MET A C 1
ATOM 765 O O . MET A 1 103 ? 38.047 26.536 -20.857 1.00 76.44 103 MET A O 1
ATOM 769 N N . ALA A 1 104 ? 38.310 25.539 -22.860 1.00 79.69 104 ALA A N 1
ATOM 770 C CA . ALA A 1 104 ? 39.469 26.321 -23.278 1.00 79.69 104 ALA A CA 1
ATOM 771 C C . ALA A 1 104 ? 39.121 27.808 -23.454 1.00 79.69 104 ALA A C 1
ATOM 773 O O . ALA A 1 104 ? 39.882 28.675 -23.025 1.00 79.69 104 ALA A O 1
ATOM 774 N N . GLN A 1 105 ? 37.944 28.113 -24.010 1.00 79.50 105 GLN A N 1
ATOM 775 C CA . GLN A 1 105 ? 37.464 29.488 -24.156 1.00 79.50 105 GLN A CA 1
ATOM 776 C C . GLN A 1 105 ? 37.140 30.144 -22.806 1.00 79.50 105 GLN A C 1
ATOM 778 O O . GLN A 1 105 ? 37.462 31.310 -22.595 1.00 79.50 105 GLN A O 1
ATOM 783 N N . ILE A 1 106 ? 36.542 29.412 -21.861 1.00 79.06 106 ILE A N 1
ATOM 784 C CA . ILE A 1 106 ? 36.313 29.933 -20.502 1.00 79.06 106 ILE A CA 1
ATOM 785 C C . ILE A 1 106 ? 37.655 30.223 -19.820 1.00 79.06 106 ILE A C 1
ATOM 787 O O . ILE A 1 106 ? 37.835 31.293 -19.242 1.00 79.06 106 ILE A O 1
ATOM 791 N N . SER A 1 107 ? 38.622 29.308 -19.940 1.00 80.12 107 SER A N 1
ATOM 792 C CA . SER A 1 107 ? 39.958 29.485 -19.369 1.00 80.12 107 SER A CA 1
ATOM 793 C C . SER A 1 107 ? 40.691 30.695 -19.962 1.00 80.12 107 SER A C 1
ATOM 795 O O . SER A 1 107 ? 41.268 31.479 -19.206 1.00 80.12 107 SER A O 1
ATOM 797 N N . SER A 1 108 ? 40.621 30.908 -21.282 1.00 80.00 108 SER A N 1
ATOM 798 C CA . SER A 1 108 ? 41.262 32.056 -21.938 1.00 80.00 108 SER A CA 1
ATOM 799 C C . SER A 1 108 ? 40.638 33.394 -21.533 1.00 80.00 108 SER A C 1
ATOM 801 O O . SER A 1 108 ? 41.368 34.356 -21.292 1.00 80.00 108 SER A O 1
ATOM 803 N N . VAL A 1 109 ? 39.312 33.450 -21.371 1.00 80.00 109 VAL A N 1
ATOM 804 C CA . VAL A 1 109 ? 38.607 34.637 -20.860 1.00 80.00 109 VAL A CA 1
ATOM 805 C C . VAL A 1 109 ? 39.016 34.937 -19.416 1.00 80.00 109 VAL A C 1
ATOM 8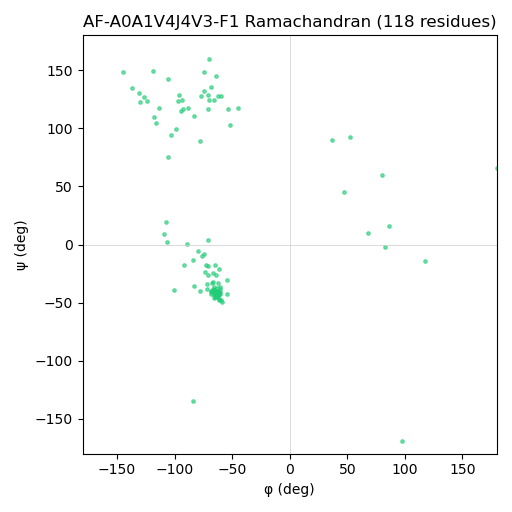07 O O . VAL A 1 109 ? 39.300 36.089 -19.089 1.00 80.00 109 VAL A O 1
ATOM 810 N N . SER A 1 110 ? 39.109 33.917 -18.556 1.00 76.75 110 SER A N 1
ATOM 811 C CA . SER A 1 110 ? 39.550 34.088 -17.166 1.00 76.75 110 SER A CA 1
ATOM 812 C C . SER A 1 110 ? 41.004 34.558 -17.059 1.00 76.75 110 SER A C 1
ATOM 814 O O . SER A 1 110 ? 41.293 35.470 -16.286 1.00 76.75 110 SER A O 1
ATOM 816 N N . LEU A 1 111 ? 41.9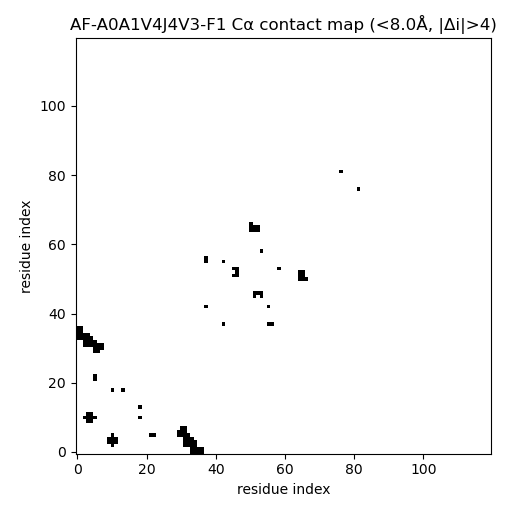15 33.990 -17.857 1.00 75.12 111 LEU A N 1
ATOM 817 C CA . LEU A 1 111 ? 43.320 34.418 -17.924 1.00 75.12 111 LEU A CA 1
ATOM 818 C C . LEU A 1 111 ? 43.461 35.854 -18.451 1.00 75.12 111 LEU A C 1
ATOM 820 O O . LEU A 1 111 ? 44.248 36.633 -17.916 1.00 75.12 111 LEU A O 1
ATOM 824 N N . GLY A 1 112 ? 42.672 36.230 -19.462 1.00 75.69 112 GLY A N 1
ATOM 825 C CA . GLY A 1 112 ? 42.625 37.600 -19.975 1.00 75.69 112 GLY A CA 1
ATOM 826 C C . GLY A 1 112 ? 42.166 38.604 -18.916 1.00 75.69 112 GLY A C 1
ATOM 827 O O . GLY A 1 112 ? 42.824 39.622 -18.709 1.00 75.69 112 GLY A O 1
ATOM 828 N N . ALA A 1 113 ? 41.089 38.287 -18.191 1.00 76.06 113 ALA A N 1
ATOM 829 C CA . ALA A 1 113 ? 40.571 39.132 -17.115 1.00 76.06 113 ALA A CA 1
ATOM 830 C C . ALA A 1 113 ? 41.571 39.300 -15.957 1.00 76.06 113 ALA A C 1
ATOM 832 O O . ALA A 1 113 ? 41.692 40.394 -15.407 1.00 76.06 113 ALA A O 1
ATOM 833 N N . LEU A 1 114 ? 42.321 38.245 -15.618 1.00 71.88 114 LEU A N 1
ATOM 834 C CA . LEU A 1 114 ? 43.341 38.288 -14.567 1.00 71.88 114 LEU A CA 1
ATOM 835 C C . LEU A 1 114 ? 44.545 39.161 -14.961 1.00 71.88 114 LEU A C 1
ATOM 837 O O . LEU A 1 114 ? 45.029 39.948 -14.151 1.00 71.88 114 LEU A O 1
ATOM 841 N N . ASN A 1 115 ? 44.996 39.075 -16.216 1.00 72.94 115 ASN A N 1
ATOM 842 C CA . ASN A 1 115 ? 46.110 39.888 -16.719 1.00 72.94 115 ASN A CA 1
ATOM 843 C C . ASN A 1 115 ? 45.761 41.382 -16.805 1.00 72.94 115 ASN A C 1
ATOM 845 O O . ASN A 1 115 ? 46.631 42.223 -16.572 1.00 72.94 115 ASN A O 1
ATOM 849 N N . LEU A 1 116 ? 44.497 41.705 -17.109 1.00 74.12 116 LEU A N 1
ATOM 850 C CA . LEU A 1 116 ? 43.960 43.072 -17.091 1.00 74.12 116 LEU A CA 1
ATOM 851 C C . LEU A 1 116 ? 43.925 43.667 -15.676 1.00 74.12 116 LEU A C 1
ATOM 853 O O . LEU A 1 116 ? 44.213 44.846 -15.516 1.00 74.12 116 LEU A O 1
ATOM 857 N N . TRP A 1 117 ? 43.626 42.856 -14.658 1.00 68.38 117 TRP A N 1
ATOM 858 C CA . TRP A 1 117 ? 43.655 43.276 -13.250 1.00 68.38 117 TRP A CA 1
ATOM 859 C C . TRP A 1 117 ? 45.067 43.510 -12.701 1.00 68.38 117 TRP A C 1
ATOM 861 O O . TRP A 1 117 ? 45.230 44.274 -11.759 1.00 68.38 117 TRP A O 1
ATOM 871 N N . HIS A 1 118 ? 46.082 42.845 -13.258 1.00 67.50 118 HIS A N 1
ATOM 872 C CA . HIS A 1 118 ? 47.467 42.954 -12.787 1.00 67.50 118 HIS A CA 1
ATOM 873 C C . HIS A 1 118 ? 48.279 44.056 -13.507 1.00 67.50 118 HIS A C 1
ATOM 875 O O . HIS A 1 118 ? 49.336 44.450 -13.021 1.00 67.50 118 HIS A O 1
ATOM 881 N N . ASN A 1 119 ? 47.832 44.538 -14.674 1.00 67.75 119 ASN A N 1
ATOM 882 C CA . ASN A 1 119 ? 48.510 45.593 -15.453 1.00 67.75 119 ASN A CA 1
ATOM 883 C C . ASN A 1 119 ? 47.770 46.949 -15.454 1.00 67.75 119 ASN A C 1
ATOM 885 O O . ASN A 1 119 ? 48.144 47.831 -16.228 1.00 67.75 119 ASN A O 1
ATOM 889 N N . GLY A 1 120 ? 46.727 47.109 -14.633 1.00 51.12 120 GLY A N 1
ATOM 890 C CA . GLY A 1 120 ? 46.033 48.382 -14.390 1.00 51.12 120 GLY A CA 1
ATOM 891 C C . GLY A 1 120 ? 46.390 48.948 -13.026 1.00 51.12 120 GLY A C 1
ATOM 892 O O . GLY A 1 120 ? 46.486 50.190 -12.930 1.00 51.12 120 GLY A O 1
#

Foldseek 3Di:
DAWQDKPNHGPPPPDPVVVVVSVVPDDPDIDTDDDPDQDVVVVVVQVPDPQFPDDSVCVPPDDDTNVVDDDPPDDPDDPVNVVVVVVVVVVVVVVVVVVVVVVVVVVVVVVVVVVVVVVD

Radius of gyration: 30.66 Å; Cα contacts (8 Å, |Δi|>4): 58; chains: 1; bounding box: 69×71×61 Å

Secondary structure (DSSP, 8-state):
-EEEEETTEE-TT--HHHHHHHHHT--S---EEEE----HHHHHHHHTSTT----GGGTTS----GGGSS--------HHHHHHHHHHHHHHHHHHHHHHHHHHHHHHHHHHHHHHHH--

Organism: NCBI:txid372326

Mean predicted aligned error: 19.39 Å

Sequence (120 aa):
MRILEVNQQSLLGMTHTEAVQILRGVGDALLVLVCDGFDPRAAAAIEMSPGIIANPFAA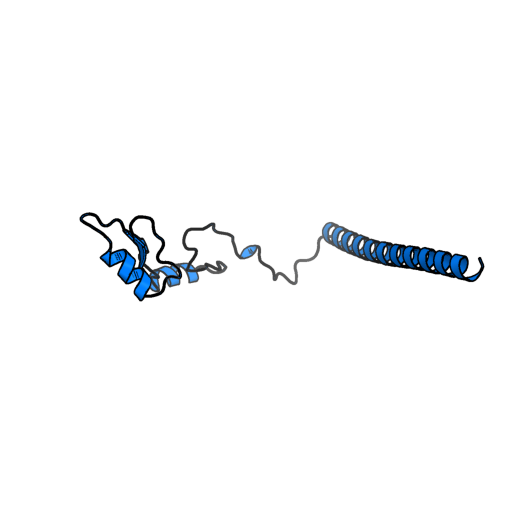GIGRKNSLESISSIDRDLSPEELEILQKVGAMAAAGERHRVDRMAQISSVSLGALNLWHNG

Solvent-accessible surface area (backbone atoms only — not comparable to full-atom values): 7527 Å² total; per-residue (Å²): 97,46,77,44,26,50,74,88,42,72,46,76,91,55,54,74,68,56,50,50,51,55,62,68,69,50,72,98,69,86,51,72,45,68,41,78,62,88,54,70,68,64,45,48,65,53,64,69,42,89,64,46,84,71,58,80,89,45,78,87,66,75,95,69,70,40,89,77,64,88,82,74,83,88,64,87,76,52,75,69,56,51,50,51,52,50,50,52,51,52,50,51,55,48,52,51,50,53,52,51,54,50,52,52,52,52,50,51,53,53,53,52,55,52,53,53,68,74,76,109